Protein AF-A0A7R9WB63-F1 (afdb_monomer)

Secondary structure (DSSP, 8-state):
-GGGGTBSS-SEEEEEEEEE----TTSPPS-EEEEEEEE--TTS-HHHHHHHHHHHHHHHHHTGGGS----TT------STT------------SS-HHHHHHT------TT-HHHHHHHHHHHHHHS-----B-----HHHHHHHH-

Structure (mmCIF, N/CA/C/O backbone):
data_AF-A0A7R9WB63-F1
#
_entry.id   AF-A0A7R9WB63-F1
#
loop_
_atom_site.group_PDB
_atom_site.id
_atom_site.type_symbol
_atom_site.label_atom_id
_atom_site.label_alt_id
_atom_site.label_comp_id
_atom_site.label_asym_id
_atom_site.label_entity_id
_atom_site.label_seq_id
_atom_site.pdbx_PDB_ins_code
_atom_site.Cartn_x
_atom_site.Cartn_y
_atom_site.Cartn_z
_atom_site.occupancy
_atom_site.B_iso_or_equiv
_atom_site.auth_seq_id
_atom_site.auth_comp_id
_atom_site.auth_asym_id
_atom_site.auth_atom_id
_atom_site.pdbx_PDB_model_num
ATOM 1 N N . MET A 1 1 ? -16.643 -5.902 2.574 1.00 84.62 1 MET A N 1
ATOM 2 C CA . MET A 1 1 ? -16.295 -6.048 4.008 1.00 84.62 1 MET A CA 1
ATOM 3 C C . MET A 1 1 ? -15.968 -4.701 4.649 1.00 84.62 1 MET A C 1
ATOM 5 O O . MET A 1 1 ? -16.548 -4.389 5.678 1.00 84.62 1 MET A O 1
ATOM 9 N N . GLU A 1 2 ? -15.167 -3.852 4.002 1.00 90.56 2 GLU A N 1
ATOM 10 C CA . GLU A 1 2 ? -14.795 -2.496 4.462 1.00 90.56 2 GLU A CA 1
ATOM 11 C C . GLU A 1 2 ? -15.983 -1.597 4.864 1.00 90.56 2 GLU A C 1
ATOM 13 O O . GLU A 1 2 ? -15.956 -0.977 5.926 1.00 90.56 2 GLU A O 1
ATOM 18 N N . LYS A 1 3 ? -17.084 -1.605 4.096 1.00 91.25 3 LYS A N 1
ATOM 19 C CA . LYS A 1 3 ? -18.310 -0.844 4.417 1.00 91.25 3 LYS A CA 1
ATOM 20 C C . LYS A 1 3 ? -18.890 -1.170 5.803 1.00 91.25 3 LYS A C 1
ATOM 22 O O . LYS A 1 3 ? -19.388 -0.270 6.469 1.00 91.25 3 LYS A O 1
ATOM 27 N N . LYS A 1 4 ? -18.806 -2.431 6.256 1.00 92.50 4 LYS A N 1
ATOM 28 C CA . LYS A 1 4 ? -19.296 -2.863 7.584 1.00 92.50 4 LYS A CA 1
ATOM 29 C C . LYS A 1 4 ? -18.532 -2.177 8.720 1.00 92.50 4 LYS A C 1
ATOM 31 O O . LYS A 1 4 ? -19.112 -1.904 9.760 1.00 92.50 4 LYS A O 1
ATOM 36 N N . TYR A 1 5 ? -17.248 -1.904 8.506 1.00 93.12 5 TYR A N 1
ATOM 37 C CA . TYR A 1 5 ? -16.350 -1.292 9.486 1.00 93.12 5 TYR A CA 1
ATOM 38 C C . TYR A 1 5 ? -16.271 0.234 9.349 1.00 93.12 5 TYR A C 1
ATOM 40 O O . TYR A 1 5 ? -15.504 0.870 10.064 1.00 93.12 5 TYR A O 1
ATOM 48 N N . GLY A 1 6 ? -17.044 0.831 8.434 1.00 93.06 6 GLY A N 1
ATOM 49 C CA . GLY A 1 6 ? -17.041 2.277 8.224 1.00 93.06 6 GLY A CA 1
ATOM 50 C C . GLY A 1 6 ? -15.688 2.811 7.751 1.00 93.06 6 GLY A C 1
ATOM 51 O O . GLY A 1 6 ? -15.283 3.884 8.192 1.00 93.06 6 GLY A O 1
ATOM 52 N N . PHE A 1 7 ? -14.969 2.064 6.903 1.00 94.19 7 PHE A N 1
ATOM 53 C CA . PHE A 1 7 ? -13.724 2.559 6.308 1.00 94.19 7 PHE A CA 1
ATOM 54 C C . PHE A 1 7 ? -13.990 3.822 5.483 1.00 94.19 7 PHE A C 1
ATOM 56 O O . PHE A 1 7 ? -14.809 3.797 4.564 1.00 94.19 7 PHE A O 1
ATOM 63 N N . ALA A 1 8 ? -13.294 4.913 5.807 1.00 91.12 8 ALA A N 1
ATOM 64 C CA . ALA A 1 8 ? -13.400 6.172 5.068 1.00 91.12 8 ALA A CA 1
ATOM 65 C C . ALA A 1 8 ? -12.719 6.093 3.691 1.00 91.12 8 ALA A C 1
ATOM 67 O O . ALA A 1 8 ? -13.139 6.763 2.750 1.00 91.12 8 ALA A O 1
ATOM 68 N N . THR A 1 9 ? -11.689 5.253 3.574 1.00 89.00 9 THR A N 1
ATOM 69 C CA . THR A 1 9 ? -10.945 4.993 2.339 1.00 89.00 9 THR A CA 1
ATOM 70 C C . THR A 1 9 ? -10.642 3.498 2.220 1.00 89.00 9 THR A C 1
ATOM 72 O O . THR A 1 9 ? -10.370 2.861 3.244 1.00 89.00 9 THR A O 1
ATOM 75 N N . PRO A 1 10 ? -10.685 2.924 1.003 1.00 91.06 10 PRO A N 1
ATOM 76 C CA . PRO A 1 10 ? -10.288 1.537 0.774 1.00 91.06 10 PRO A CA 1
ATOM 77 C C . PRO A 1 10 ? -8.763 1.377 0.886 1.00 91.06 10 PRO A C 1
ATOM 79 O O . PRO A 1 10 ? -8.041 2.326 1.201 1.00 91.06 10 PRO A O 1
ATOM 82 N N . SER A 1 11 ? -8.270 0.171 0.601 1.00 94.25 11 SER A N 1
ATOM 83 C CA . SER A 1 11 ? -6.834 -0.057 0.397 1.00 94.25 11 SER A CA 1
ATOM 84 C C . SER A 1 11 ? -6.278 0.846 -0.713 1.00 94.25 11 SER A C 1
ATOM 86 O 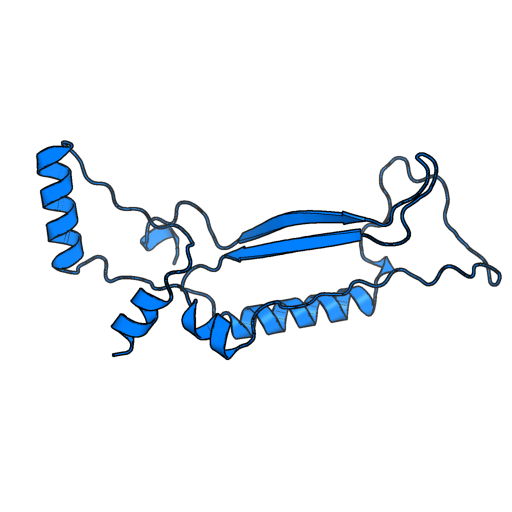O . SER A 1 11 ? -6.938 1.058 -1.730 1.00 94.25 11 SER A O 1
ATOM 88 N N . THR A 1 12 ? -5.075 1.393 -0.530 1.00 93.62 12 THR A N 1
ATOM 89 C CA . THR A 1 12 ? -4.464 2.362 -1.455 1.00 93.62 12 THR A CA 1
ATOM 90 C C . THR A 1 12 ? -2.969 2.122 -1.629 1.00 93.62 12 THR A C 1
ATOM 92 O O . THR A 1 12 ? -2.298 1.636 -0.724 1.00 93.62 12 THR A O 1
ATOM 95 N N . MET A 1 13 ? -2.437 2.504 -2.789 1.00 93.44 13 MET A N 1
ATOM 96 C CA . MET A 1 13 ? -1.004 2.695 -3.014 1.00 93.44 13 MET A CA 1
ATOM 97 C C . MET A 1 13 ? -0.772 4.192 -3.183 1.00 93.44 13 MET A C 1
ATOM 99 O O . MET A 1 13 ? -1.382 4.823 -4.048 1.00 93.44 13 MET A O 1
ATOM 103 N N . LYS A 1 14 ? 0.055 4.776 -2.320 1.00 92.69 14 LYS A N 1
ATOM 104 C CA . LYS A 1 14 ? 0.232 6.224 -2.243 1.00 92.69 14 LYS A CA 1
ATOM 105 C C . LYS A 1 14 ? 1.687 6.582 -2.554 1.00 92.69 14 LYS A C 1
ATOM 107 O O . LYS A 1 14 ? 2.548 6.366 -1.696 1.00 92.69 14 LYS A O 1
ATOM 112 N N . PRO A 1 15 ? 1.976 7.161 -3.731 1.00 94.19 15 PRO A N 1
ATOM 113 C CA . PRO A 1 15 ? 3.289 7.724 -4.003 1.00 94.19 15 PRO A CA 1
ATOM 114 C C . PRO A 1 15 ? 3.496 8.956 -3.118 1.00 94.19 15 PRO A C 1
ATOM 116 O O . PRO A 1 15 ? 2.598 9.786 -2.965 1.00 94.19 15 PRO A O 1
ATOM 119 N N . THR A 1 16 ? 4.667 9.067 -2.502 1.00 95.19 16 THR A N 1
ATOM 120 C CA . THR A 1 16 ? 5.004 10.181 -1.597 1.00 95.19 16 THR A CA 1
ATOM 121 C C . THR A 1 16 ? 6.272 10.906 -2.005 1.00 95.19 16 THR A C 1
ATOM 123 O O . THR A 1 16 ? 6.419 12.085 -1.695 1.00 95.19 16 THR A O 1
ATOM 126 N N . GLN A 1 17 ? 7.172 10.222 -2.708 1.00 96.81 17 GLN A N 1
ATOM 127 C CA . GLN A 1 17 ? 8.439 10.776 -3.159 1.00 96.81 17 GLN A CA 1
ATOM 128 C C . GLN A 1 17 ? 8.654 10.394 -4.617 1.00 96.81 17 GLN A C 1
ATOM 130 O O . GLN A 1 17 ? 8.355 9.272 -5.025 1.00 96.81 17 GLN A O 1
ATOM 135 N N . VAL A 1 18 ? 9.157 11.343 -5.396 1.00 96.50 18 VAL A N 1
ATOM 136 C CA . VAL A 1 18 ? 9.519 11.137 -6.796 1.00 96.50 18 VAL A CA 1
ATOM 137 C C . VAL A 1 18 ? 10.901 11.732 -6.998 1.00 96.50 18 VAL A C 1
ATOM 139 O O . VAL A 1 18 ? 11.138 12.888 -6.650 1.00 96.50 18 VAL A O 1
ATOM 142 N N . GLU A 1 19 ? 11.802 10.941 -7.559 1.00 96.06 19 GLU A N 1
ATOM 143 C CA . GLU A 1 19 ? 13.154 11.347 -7.918 1.00 96.06 19 GLU A CA 1
ATOM 144 C C . GLU A 1 19 ? 13.419 10.978 -9.377 1.00 96.06 19 GLU A C 1
ATOM 146 O O . GLU A 1 19 ? 12.909 9.979 -9.873 1.00 96.06 19 GLU A O 1
ATOM 151 N N . CYS A 1 20 ? 14.219 11.770 -10.083 1.00 95.75 20 CYS A N 1
ATOM 152 C CA . CYS A 1 20 ? 14.672 11.432 -11.426 1.00 95.75 20 CYS A CA 1
ATOM 153 C C . CYS A 1 20 ? 16.128 11.844 -11.627 1.00 95.75 20 CYS A C 1
ATOM 155 O O . CYS A 1 20 ? 16.690 12.627 -10.854 1.00 95.75 20 CYS A O 1
ATOM 157 N N . ALA A 1 21 ? 16.732 11.316 -12.688 1.00 94.06 21 ALA A N 1
ATOM 158 C CA . ALA A 1 21 ? 18.081 11.675 -13.090 1.00 94.06 21 ALA A CA 1
ATOM 159 C C . ALA A 1 21 ? 18.247 13.197 -13.240 1.00 94.06 21 ALA A C 1
ATOM 161 O O . ALA A 1 21 ? 17.450 13.865 -13.902 1.00 94.06 21 ALA A O 1
ATOM 162 N N . ARG A 1 22 ? 19.327 13.748 -12.676 1.00 92.12 22 ARG A N 1
ATOM 163 C CA . ARG A 1 22 ? 19.677 15.160 -12.868 1.00 92.12 22 ARG A CA 1
ATOM 164 C C . ARG A 1 22 ? 20.243 15.365 -14.273 1.00 92.12 22 ARG A C 1
ATOM 166 O O . ARG A 1 22 ? 21.206 14.703 -14.649 1.00 92.12 22 ARG A O 1
ATOM 173 N N . GLY A 1 23 ? 19.674 16.309 -15.013 1.00 90.06 23 GLY A N 1
ATOM 174 C CA . GLY A 1 23 ? 20.106 16.681 -16.359 1.00 90.06 23 GLY A CA 1
ATOM 175 C C . GLY A 1 23 ? 19.825 18.151 -16.659 1.00 90.06 23 GLY A C 1
ATOM 176 O O . GLY A 1 23 ? 19.330 18.891 -15.805 1.00 90.06 23 GLY A O 1
ATOM 177 N N . ALA A 1 24 ? 20.155 18.585 -17.874 1.00 92.12 24 ALA A N 1
ATOM 178 C CA . ALA A 1 24 ? 19.758 19.903 -18.359 1.00 92.12 24 ALA A CA 1
ATOM 179 C C . ALA A 1 24 ? 18.239 19.960 -18.610 1.00 92.12 24 ALA A C 1
ATOM 181 O O . ALA A 1 24 ? 17.604 18.941 -18.873 1.00 92.12 24 ALA A O 1
ATOM 182 N N . LEU A 1 25 ? 17.656 21.165 -18.588 1.00 89.19 25 LEU A N 1
ATOM 183 C CA . LEU A 1 25 ? 16.207 21.387 -18.748 1.00 89.19 25 LEU A CA 1
ATOM 184 C C . LEU A 1 25 ? 15.621 20.780 -20.039 1.00 89.19 25 LEU A C 1
ATOM 186 O O . LEU A 1 25 ? 14.435 20.479 -20.106 1.00 89.19 25 LEU A O 1
ATOM 190 N N . ASN A 1 26 ? 16.446 20.619 -21.071 1.00 88.44 26 ASN A N 1
ATOM 191 C CA . ASN A 1 26 ? 16.072 20.099 -22.383 1.00 88.44 26 ASN A CA 1
ATOM 192 C C . ASN A 1 26 ? 16.407 18.609 -22.584 1.00 88.44 26 ASN A C 1
ATOM 194 O O . ASN A 1 26 ? 16.324 18.127 -23.712 1.00 88.44 26 ASN A O 1
ATOM 198 N N . GLN A 1 27 ? 16.812 17.890 -21.535 1.00 86.06 27 GLN A N 1
ATOM 199 C CA . GLN A 1 27 ? 17.118 16.461 -21.595 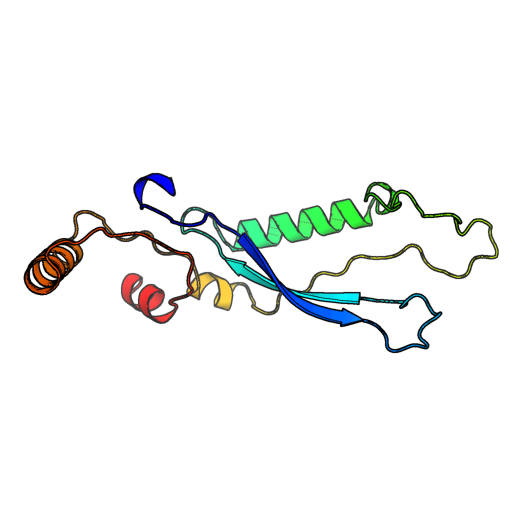1.00 86.06 27 GLN A CA 1
ATOM 200 C C . GLN A 1 27 ? 15.986 15.632 -20.987 1.00 86.06 27 GLN A C 1
ATOM 202 O O . GLN A 1 27 ? 15.407 15.996 -19.966 1.00 86.06 27 GLN A O 1
ATOM 207 N N . ILE A 1 28 ? 15.690 14.491 -21.609 1.00 83.69 28 ILE A N 1
ATOM 208 C CA . ILE A 1 28 ? 14.765 13.502 -21.051 1.00 83.69 28 ILE A CA 1
ATOM 209 C C . ILE A 1 28 ? 15.528 12.715 -19.976 1.00 83.69 28 ILE A C 1
ATOM 211 O O . ILE A 1 28 ? 16.616 12.212 -20.272 1.00 83.69 28 ILE A O 1
ATOM 215 N N . PRO A 1 29 ? 15.010 12.607 -18.739 1.00 88.50 29 PRO A N 1
ATOM 216 C CA . PRO A 1 29 ? 15.700 11.877 -17.687 1.00 88.50 29 PRO A CA 1
ATOM 217 C C . PRO A 1 29 ? 15.760 10.379 -18.036 1.00 88.50 29 PRO A C 1
ATOM 219 O O . PRO A 1 29 ? 14.718 9.789 -18.326 1.00 88.50 29 PRO A O 1
ATOM 222 N N . PRO A 1 30 ? 16.941 9.733 -17.986 1.00 86.88 30 PRO A N 1
ATOM 223 C CA . PRO A 1 30 ? 17.072 8.305 -18.293 1.00 86.88 30 PRO A CA 1
ATOM 224 C C . PRO A 1 30 ? 16.399 7.372 -17.275 1.00 86.88 30 PRO A C 1
ATOM 226 O O . PRO A 1 30 ? 16.203 6.199 -17.574 1.00 86.88 30 PRO A O 1
ATOM 229 N N . TRP A 1 31 ? 16.065 7.857 -16.075 1.00 91.75 31 TRP A N 1
ATOM 230 C CA . TRP A 1 31 ? 15.356 7.086 -15.053 1.00 91.75 31 TRP A CA 1
ATOM 231 C C . TRP A 1 31 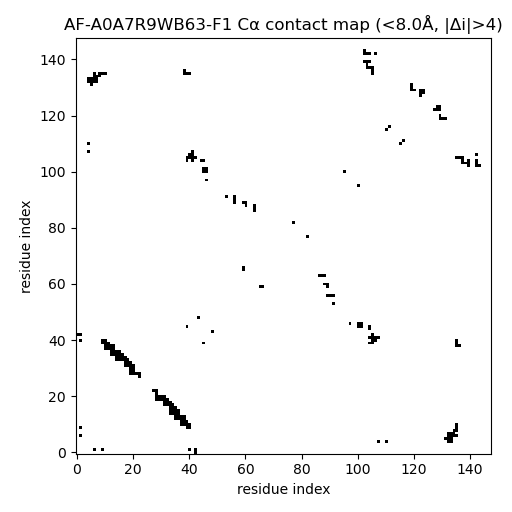? 14.515 7.988 -14.148 1.00 91.75 31 TRP A C 1
ATOM 233 O O . TRP A 1 31 ? 14.765 9.191 -14.015 1.00 91.75 31 TRP A O 1
ATOM 243 N N . THR A 1 32 ? 13.508 7.392 -13.517 1.00 94.31 32 THR A N 1
ATOM 244 C CA . THR A 1 32 ? 12.673 8.003 -12.478 1.00 94.31 32 THR A CA 1
ATOM 245 C C . THR A 1 32 ? 12.308 6.932 -11.459 1.00 94.31 32 THR A C 1
ATOM 247 O O . THR A 1 32 ? 11.968 5.815 -11.836 1.00 94.31 32 THR A O 1
ATOM 250 N N . THR A 1 33 ? 12.361 7.289 -10.182 1.00 96.06 33 THR A N 1
ATOM 251 C CA . THR A 1 33 ? 11.981 6.443 -9.055 1.00 96.06 33 THR A CA 1
ATOM 252 C C . THR A 1 33 ? 10.791 7.073 -8.350 1.00 96.06 33 THR A C 1
ATOM 254 O O . THR A 1 33 ? 10.809 8.260 -8.020 1.00 96.06 33 THR A O 1
ATOM 257 N N . ILE A 1 34 ? 9.753 6.275 -8.114 1.00 95.88 34 ILE A N 1
ATOM 258 C CA . ILE A 1 34 ? 8.586 6.662 -7.323 1.00 95.88 34 ILE A CA 1
ATOM 259 C C . ILE A 1 34 ? 8.579 5.790 -6.073 1.00 95.88 34 ILE A C 1
ATOM 261 O O . ILE A 1 34 ? 8.540 4.567 -6.172 1.00 95.88 34 ILE A O 1
ATOM 265 N N . SER A 1 35 ? 8.579 6.426 -4.906 1.00 96.44 35 SER A N 1
ATOM 266 C CA . SER A 1 35 ? 8.557 5.750 -3.609 1.00 96.44 35 SER A CA 1
ATOM 267 C C . S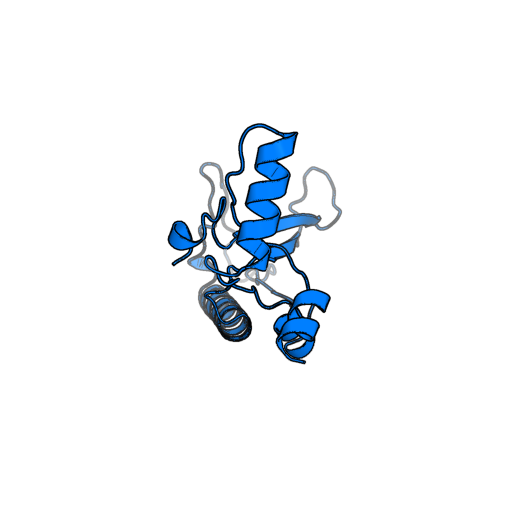ER A 1 35 ? 7.294 6.122 -2.846 1.00 96.44 35 SER A C 1
ATOM 269 O O . SER A 1 35 ? 6.779 7.243 -2.937 1.00 96.44 35 SER A O 1
ATOM 271 N N . GLY A 1 36 ? 6.769 5.181 -2.072 1.00 95.12 36 GLY A N 1
ATOM 272 C CA . GLY A 1 36 ? 5.473 5.334 -1.434 1.00 95.12 36 GLY A CA 1
ATOM 273 C C . GLY A 1 36 ? 5.152 4.210 -0.471 1.00 95.12 36 GLY A C 1
ATOM 274 O O . GLY A 1 36 ? 5.968 3.325 -0.235 1.00 95.12 36 GLY A O 1
ATOM 275 N N . ASP A 1 37 ? 3.942 4.264 0.071 1.00 93.25 37 ASP A N 1
ATOM 276 C CA . ASP A 1 37 ? 3.419 3.240 0.965 1.00 93.25 37 ASP A CA 1
ATOM 277 C C . ASP A 1 37 ? 2.158 2.591 0.389 1.00 93.25 37 ASP A C 1
ATOM 279 O O . ASP A 1 37 ? 1.319 3.251 -0.232 1.00 93.25 37 ASP A O 1
ATOM 283 N N . VAL A 1 38 ? 2.030 1.282 0.611 1.00 93.00 38 VAL A N 1
ATOM 284 C CA . VAL A 1 38 ? 0.802 0.529 0.352 1.00 93.00 38 VAL A CA 1
ATOM 285 C C . VAL A 1 38 ? 0.057 0.383 1.671 1.00 93.00 38 VAL A C 1
ATOM 287 O O . VAL A 1 38 ? 0.579 -0.131 2.659 1.00 93.00 38 VAL A O 1
ATOM 290 N N . ARG A 1 39 ? -1.185 0.850 1.695 1.00 94.06 39 ARG A N 1
ATOM 291 C CA . ARG A 1 39 ? -2.080 0.780 2.844 1.00 94.06 39 ARG A CA 1
ATOM 292 C C . ARG A 1 39 ? -3.163 -0.233 2.554 1.00 94.06 39 ARG A C 1
ATOM 294 O O . ARG A 1 39 ? -4.002 -0.004 1.690 1.00 94.06 39 ARG A O 1
ATOM 301 N N . LEU A 1 40 ? -3.151 -1.334 3.293 1.00 94.31 40 LEU A N 1
ATOM 302 C CA . LEU A 1 40 ? -4.126 -2.403 3.134 1.00 94.31 40 LEU A CA 1
ATOM 303 C C . LEU A 1 40 ? -5.162 -2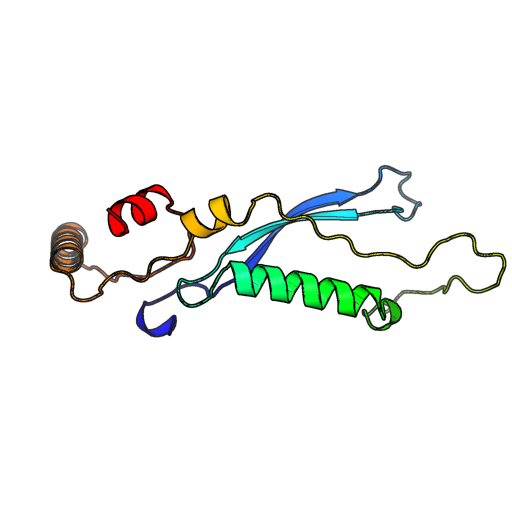.359 4.250 1.00 94.31 40 LEU A C 1
ATOM 305 O O . LEU A 1 40 ? -4.852 -2.114 5.418 1.00 94.31 40 LEU A O 1
ATOM 309 N N . SER A 1 41 ? -6.413 -2.605 3.881 1.00 94.38 41 SER A N 1
ATOM 310 C CA . SER A 1 41 ? -7.448 -2.929 4.848 1.00 94.38 41 SER A CA 1
ATOM 311 C C . SER A 1 41 ? -7.244 -4.360 5.376 1.00 94.38 41 SER A C 1
ATOM 313 O O . SER A 1 41 ? -6.585 -5.174 4.728 1.00 94.38 41 SER A O 1
ATOM 315 N N . PRO A 1 42 ? -7.821 -4.712 6.540 1.00 93.56 42 PRO A N 1
ATOM 316 C CA . PRO A 1 42 ? -7.598 -6.004 7.208 1.00 93.56 42 PRO A CA 1
ATOM 317 C C . PRO A 1 42 ? -8.056 -7.253 6.438 1.00 93.56 42 PRO A C 1
ATOM 319 O O . PRO A 1 42 ? -7.960 -8.358 6.959 1.00 93.56 42 PRO A O 1
ATOM 322 N N . PHE A 1 43 ? -8.654 -7.085 5.259 1.00 93.69 43 PHE A N 1
ATOM 323 C CA . PHE A 1 43 ? -9.302 -8.161 4.504 1.00 93.69 43 PHE A CA 1
ATOM 324 C C . PHE A 1 43 ? -8.413 -8.738 3.400 1.00 93.69 43 PHE A C 1
ATOM 326 O O . PHE A 1 43 ? -8.863 -9.612 2.663 1.00 93.69 43 PHE A O 1
ATOM 333 N N . TYR A 1 44 ? -7.179 -8.249 3.287 1.00 93.38 44 TYR A N 1
ATOM 334 C CA . TYR A 1 44 ? -6.180 -8.723 2.341 1.00 93.38 44 TYR A CA 1
ATOM 335 C C . TYR A 1 44 ? -4.999 -9.327 3.098 1.00 93.38 44 TYR A C 1
ATOM 337 O O . TYR A 1 44 ? -4.535 -8.751 4.082 1.00 93.38 44 TYR A O 1
ATOM 345 N N . ASP A 1 45 ? -4.499 -10.467 2.618 1.00 93.69 45 ASP A N 1
ATOM 346 C CA . ASP A 1 45 ? -3.210 -10.995 3.059 1.00 93.69 45 ASP A CA 1
ATOM 347 C C . ASP A 1 45 ? -2.102 -10.156 2.396 1.00 93.69 45 ASP A C 1
ATOM 349 O O . ASP A 1 45 ? -2.012 -10.138 1.164 1.00 93.69 45 ASP A O 1
ATOM 353 N N . PRO A 1 46 ? -1.255 -9.452 3.167 1.00 93.50 46 PRO A N 1
ATOM 354 C CA . PRO A 1 46 ? -0.255 -8.571 2.584 1.00 93.50 46 PRO A CA 1
ATOM 355 C C . PRO A 1 46 ? 0.834 -9.311 1.795 1.00 93.50 46 PRO A C 1
ATOM 357 O O . PRO A 1 46 ? 1.365 -8.746 0.845 1.00 93.50 46 PRO A O 1
ATOM 360 N N . VAL A 1 47 ? 1.145 -10.569 2.118 1.00 94.94 47 VAL A N 1
ATOM 361 C CA . VAL A 1 47 ? 2.122 -11.369 1.361 1.00 94.94 47 VAL A CA 1
ATOM 362 C C . VAL A 1 47 ? 1.544 -11.804 0.022 1.00 94.94 47 VAL A C 1
ATOM 364 O O . VAL A 1 47 ? 2.256 -11.795 -0.978 1.00 94.94 47 VAL A O 1
ATOM 367 N N . GLU A 1 48 ? 0.256 -12.138 -0.031 1.00 96.50 48 GLU A N 1
ATOM 368 C CA . GLU A 1 48 ? -0.407 -12.416 -1.311 1.00 96.50 48 GLU A CA 1
ATOM 369 C C . GLU A 1 48 ? -0.500 -11.153 -2.176 1.00 96.50 48 GLU A C 1
ATOM 371 O O . GLU A 1 48 ? -0.312 -11.225 -3.388 1.00 96.50 48 GLU A O 1
ATOM 376 N N . VAL A 1 49 ? -0.696 -9.978 -1.565 1.00 95.25 49 VAL A N 1
ATOM 377 C CA . VAL A 1 49 ? -0.623 -8.696 -2.285 1.00 95.25 49 VAL A CA 1
ATOM 378 C C . VAL A 1 49 ? 0.783 -8.439 -2.832 1.00 95.25 49 VAL A C 1
ATOM 380 O O . VAL A 1 49 ? 0.900 -8.061 -3.996 1.00 95.25 49 VAL A O 1
ATOM 383 N N . MET A 1 50 ? 1.840 -8.669 -2.043 1.00 95.00 50 MET A N 1
ATOM 384 C CA . MET A 1 50 ? 3.224 -8.527 -2.519 1.00 95.00 50 MET A CA 1
ATOM 385 C C . MET A 1 50 ? 3.487 -9.430 -3.730 1.00 95.00 50 MET A C 1
ATOM 387 O O . MET A 1 50 ? 3.926 -8.944 -4.768 1.00 95.00 50 MET A O 1
ATOM 391 N N . LYS A 1 51 ? 3.108 -10.713 -3.642 1.00 96.62 51 LYS A N 1
ATOM 392 C CA . LYS A 1 51 ? 3.225 -11.665 -4.759 1.00 96.62 51 LYS A CA 1
ATOM 393 C C . LYS A 1 51 ? 2.452 -11.218 -5.998 1.00 96.62 51 LYS A C 1
ATOM 395 O O . LYS A 1 51 ? 2.951 -11.366 -7.108 1.00 96.62 51 LYS A O 1
ATOM 400 N N . ALA A 1 52 ? 1.238 -10.694 -5.824 1.00 96.94 52 ALA A N 1
ATOM 401 C CA . ALA A 1 52 ? 0.433 -10.208 -6.940 1.00 96.94 52 ALA A CA 1
ATOM 402 C C . ALA A 1 52 ? 1.106 -9.016 -7.638 1.00 96.94 52 ALA A C 1
ATOM 404 O O . ALA A 1 52 ? 1.176 -8.987 -8.862 1.00 96.94 52 ALA A O 1
ATOM 405 N N . VAL A 1 53 ? 1.648 -8.066 -6.870 1.00 95.56 53 VAL A N 1
ATOM 406 C CA . VAL A 1 53 ? 2.397 -6.918 -7.407 1.00 95.56 53 VAL A CA 1
ATOM 407 C C . VAL A 1 53 ? 3.659 -7.369 -8.145 1.00 95.56 53 VAL A C 1
ATOM 409 O O . VAL A 1 53 ? 3.900 -6.897 -9.255 1.00 95.56 53 VAL A O 1
ATOM 412 N N . ASP A 1 54 ? 4.416 -8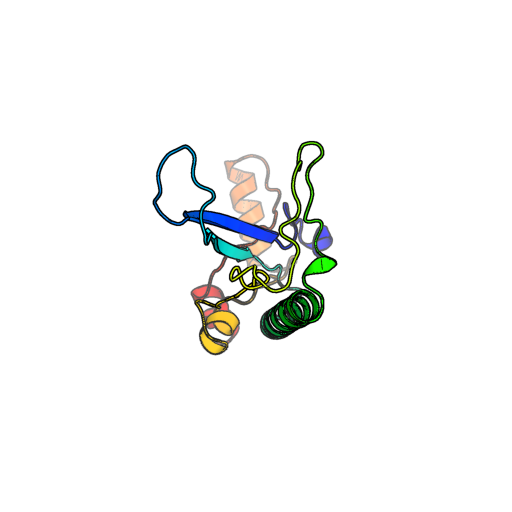.318 -7.591 1.00 96.00 54 ASP A N 1
ATOM 413 C CA . ASP A 1 54 ? 5.583 -8.897 -8.266 1.00 96.00 54 ASP A CA 1
ATOM 414 C C . ASP A 1 54 ? 5.183 -9.597 -9.583 1.00 96.00 54 ASP A C 1
ATOM 416 O O . ASP A 1 54 ? 5.884 -9.492 -10.592 1.00 96.00 54 ASP A O 1
ATOM 420 N N . GLY A 1 55 ? 4.024 -10.264 -9.601 1.00 97.25 55 GLY A N 1
ATOM 421 C CA . GLY A 1 55 ? 3.430 -10.858 -10.801 1.00 97.25 55 GLY A CA 1
ATOM 422 C C . GLY A 1 55 ? 3.104 -9.820 -11.876 1.00 97.25 55 GLY A C 1
ATOM 423 O O . GLY A 1 55 ? 3.556 -9.960 -13.011 1.00 97.25 55 GLY A O 1
ATOM 424 N N . TYR A 1 56 ? 2.409 -8.736 -11.514 1.00 95.12 56 TYR A N 1
ATOM 425 C CA . TYR A 1 56 ? 2.113 -7.642 -12.446 1.00 95.12 56 TYR A CA 1
ATOM 426 C C . TYR A 1 56 ? 3.384 -6.976 -12.979 1.00 95.12 56 TYR A C 1
ATOM 428 O O . TYR A 1 56 ? 3.450 -6.623 -14.152 1.00 95.12 56 TYR A O 1
ATOM 436 N N . LEU A 1 57 ? 4.425 -6.831 -12.152 1.00 94.56 57 LEU A N 1
ATOM 437 C CA . LEU A 1 57 ? 5.715 -6.307 -12.603 1.00 94.56 57 LEU A CA 1
ATOM 438 C C . LEU A 1 57 ? 6.365 -7.217 -13.650 1.00 94.56 57 LEU A C 1
ATOM 440 O O . LEU A 1 57 ? 6.975 -6.729 -14.606 1.00 94.56 57 LEU A O 1
ATOM 444 N N . LYS A 1 58 ? 6.252 -8.536 -13.469 1.00 95.25 58 LYS A N 1
ATOM 445 C CA . LYS A 1 58 ? 6.736 -9.502 -14.451 1.00 95.25 58 LYS A CA 1
ATOM 446 C C . LYS A 1 58 ? 5.961 -9.371 -15.762 1.00 95.25 58 LYS A C 1
ATOM 448 O O . LYS A 1 58 ? 6.594 -9.243 -16.801 1.00 95.25 58 LYS A O 1
ATOM 453 N N . GLU A 1 59 ? 4.631 -9.345 -15.706 1.00 94.81 59 GLU A N 1
ATOM 454 C CA . GLU A 1 59 ? 3.772 -9.176 -16.888 1.00 94.81 59 GLU A CA 1
ATOM 455 C C . GLU A 1 59 ? 4.097 -7.878 -17.645 1.00 94.81 59 GLU A C 1
ATOM 457 O O . GLU A 1 59 ? 4.272 -7.901 -18.861 1.00 94.81 59 GLU A O 1
ATOM 462 N N . ILE A 1 60 ? 4.278 -6.764 -16.924 1.00 92.44 60 ILE A N 1
ATOM 463 C CA . ILE A 1 60 ? 4.676 -5.474 -17.505 1.00 92.44 60 ILE A CA 1
ATOM 464 C C . ILE A 1 60 ? 6.038 -5.564 -18.195 1.00 92.44 60 ILE A C 1
ATOM 466 O O . ILE A 1 60 ? 6.219 -4.980 -19.253 1.00 92.44 60 ILE A O 1
ATOM 470 N N . ASN A 1 61 ? 7.022 -6.250 -17.613 1.00 91.31 61 ASN A N 1
ATOM 471 C CA . ASN A 1 61 ? 8.342 -6.356 -18.238 1.00 91.31 61 ASN A CA 1
ATOM 472 C C . ASN A 1 61 ? 8.387 -7.386 -19.380 1.00 91.31 61 ASN A C 1
ATOM 474 O O . ASN A 1 61 ? 9.212 -7.230 -20.280 1.00 91.31 61 ASN A O 1
ATOM 478 N N . ASP A 1 62 ? 7.529 -8.412 -19.363 1.00 93.19 62 ASP A N 1
ATOM 479 C CA . ASP A 1 62 ? 7.383 -9.369 -20.467 1.00 93.19 62 ASP A CA 1
ATOM 480 C C . ASP A 1 62 ? 6.805 -8.680 -21.724 1.00 93.19 62 ASP A C 1
ATOM 482 O O . ASP A 1 62 ? 7.184 -9.033 -22.841 1.00 93.19 62 ASP A O 1
ATOM 486 N N . ASP A 1 63 ? 5.934 -7.676 -21.546 1.00 89.81 63 ASP A N 1
ATOM 487 C CA . ASP A 1 63 ? 5.363 -6.855 -22.623 1.00 89.81 63 ASP A CA 1
ATOM 488 C C . ASP A 1 63 ? 5.291 -5.364 -22.239 1.00 89.81 63 ASP A C 1
ATOM 490 O O . ASP A 1 63 ? 4.224 -4.788 -22.009 1.00 89.81 63 ASP A O 1
ATOM 494 N N . ILE A 1 64 ? 6.455 -4.712 -22.177 1.00 85.75 64 ILE A N 1
ATOM 495 C CA . ILE A 1 64 ? 6.554 -3.297 -21.776 1.00 85.75 64 ILE A CA 1
ATOM 496 C C . ILE A 1 64 ? 5.888 -2.341 -22.773 1.00 85.75 64 ILE A C 1
ATOM 498 O O . ILE A 1 64 ? 5.508 -1.226 -22.413 1.00 85.75 64 ILE A O 1
ATOM 502 N N . GLU A 1 65 ? 5.723 -2.768 -24.025 1.00 80.62 65 GLU A N 1
ATOM 503 C CA . GLU A 1 65 ? 5.101 -1.969 -25.083 1.00 80.62 65 GLU A CA 1
ATOM 504 C C . GLU A 1 65 ? 3.574 -1.872 -24.910 1.00 80.62 65 GLU A C 1
ATOM 506 O O . GLU A 1 65 ? 2.966 -0.923 -25.411 1.00 80.62 65 GLU A O 1
ATOM 511 N N . SER A 1 66 ? 2.966 -2.784 -24.138 1.00 83.19 66 SER A N 1
ATOM 512 C CA . SER A 1 66 ? 1.549 -2.721 -23.750 1.00 83.19 66 SER A CA 1
ATOM 513 C C . SER A 1 66 ? 1.211 -1.544 -22.828 1.00 83.19 66 SER A C 1
ATOM 515 O O . SER A 1 66 ? 0.064 -1.084 -22.793 1.00 83.19 66 SER A O 1
ATOM 517 N N . VAL A 1 67 ? 2.197 -1.023 -22.088 1.00 81.31 67 VAL A N 1
ATOM 518 C CA . VAL A 1 67 ? 2.004 0.153 -21.239 1.00 81.31 67 VAL A CA 1
ATOM 519 C C . VAL A 1 67 ? 1.762 1.361 -22.148 1.00 81.31 67 VAL A C 1
ATOM 521 O O . VAL A 1 67 ? 2.540 1.581 -23.074 1.00 81.31 67 VAL A O 1
ATOM 524 N N . PRO A 1 68 ? 0.728 2.193 -21.918 1.00 71.50 68 PRO A N 1
ATOM 525 C CA . PRO A 1 68 ? 0.468 3.358 -22.758 1.00 71.50 68 PRO A CA 1
ATOM 526 C C . PRO A 1 68 ? 1.671 4.317 -22.780 1.00 71.50 68 PRO A C 1
ATOM 528 O O . PRO A 1 68 ? 1.873 5.116 -21.870 1.00 71.50 68 PRO A O 1
ATOM 531 N N . THR A 1 69 ? 2.484 4.247 -23.833 1.00 65.19 69 THR A N 1
ATOM 532 C CA . THR A 1 69 ? 3.753 4.989 -23.937 1.00 65.19 69 THR A CA 1
ATOM 533 C C . THR A 1 69 ? 3.595 6.382 -24.551 1.00 65.19 69 THR A C 1
ATOM 535 O O . THR A 1 69 ? 4.552 7.159 -24.589 1.00 65.19 69 THR A O 1
ATOM 538 N N . ARG A 1 70 ? 2.400 6.736 -25.052 1.00 67.44 70 ARG A N 1
ATOM 539 C CA . ARG A 1 70 ? 2.181 7.969 -25.822 1.00 67.44 70 ARG A CA 1
ATOM 540 C C . ARG A 1 70 ? 1.112 8.864 -25.216 1.00 67.44 70 ARG A C 1
ATOM 542 O O . ARG A 1 70 ? -0.067 8.527 -25.190 1.00 67.44 70 ARG A O 1
ATOM 549 N N . GLY A 1 71 ? 1.537 10.057 -24.811 1.00 68.62 71 GLY A N 1
ATOM 550 C CA . GLY A 1 71 ? 0.629 11.185 -24.653 1.00 68.62 71 GLY A CA 1
ATOM 551 C C . GLY A 1 71 ? 0.230 11.759 -26.022 1.00 68.62 71 GLY A C 1
ATOM 552 O O . GLY A 1 71 ? 0.893 11.483 -27.025 1.00 68.62 71 GLY A O 1
ATOM 553 N N . PRO A 1 72 ? -0.798 12.623 -26.086 1.00 74.19 72 PRO A N 1
ATOM 554 C CA . PRO A 1 72 ? -1.305 13.204 -27.339 1.00 74.19 72 PRO A CA 1
ATOM 555 C C . PRO A 1 72 ? -0.268 14.030 -28.127 1.00 74.19 72 PRO A C 1
ATOM 557 O O . PRO A 1 72 ? -0.497 14.362 -29.286 1.00 74.19 72 PRO A O 1
ATOM 560 N N . CYS A 1 73 ? 0.872 14.359 -27.513 1.00 76.62 73 CYS A N 1
ATOM 561 C CA . CYS A 1 73 ? 1.930 15.186 -28.088 1.00 76.62 73 CYS A CA 1
ATOM 562 C C . CYS A 1 73 ? 3.250 14.427 -28.336 1.00 76.62 73 CYS A C 1
ATOM 564 O O . CYS A 1 73 ? 4.255 15.071 -28.641 1.00 76.62 73 CYS A O 1
ATOM 566 N N . SER A 1 74 ? 3.292 13.096 -28.191 1.00 74.88 74 SER A N 1
ATOM 567 C CA . SER A 1 74 ? 4.500 12.298 -28.460 1.00 74.88 74 SER A CA 1
ATOM 568 C C . SER A 1 74 ? 4.792 12.250 -29.968 1.00 74.88 74 SER A C 1
ATOM 570 O O . SER A 1 74 ? 4.067 11.601 -30.718 1.00 74.88 74 SER A O 1
ATOM 572 N N . LYS A 1 75 ? 5.840 12.957 -30.420 1.00 69.69 75 LYS A N 1
ATOM 573 C CA . LYS A 1 75 ? 6.138 13.172 -31.855 1.00 69.69 75 LYS A CA 1
ATOM 574 C C . LYS A 1 75 ? 7.092 12.158 -32.491 1.00 69.69 75 LYS A C 1
ATOM 576 O O . LYS A 1 75 ? 7.089 12.040 -33.711 1.00 69.69 75 LYS A O 1
ATOM 581 N N . TYR A 1 76 ? 7.909 11.464 -31.700 1.00 70.12 76 TYR A N 1
ATOM 582 C CA . TYR A 1 76 ? 9.014 10.648 -32.210 1.00 70.12 76 TYR A CA 1
ATOM 583 C C . TYR A 1 76 ? 9.024 9.268 -31.547 1.00 70.12 76 TYR A C 1
ATOM 585 O O . TYR A 1 76 ? 8.891 9.174 -30.327 1.00 70.12 76 TYR A O 1
ATOM 593 N N . THR A 1 77 ? 9.189 8.217 -32.352 1.00 72.38 77 THR A N 1
ATOM 594 C CA . THR A 1 77 ? 9.622 6.890 -31.893 1.00 72.38 77 THR A CA 1
ATOM 595 C C . THR A 1 77 ? 11.126 6.790 -32.120 1.00 72.38 77 THR A C 1
ATOM 597 O O . THR A 1 77 ? 11.616 7.260 -33.145 1.00 72.38 77 THR A O 1
ATOM 600 N N . LEU A 1 78 ? 11.855 6.173 -31.196 1.00 71.94 78 LEU A N 1
ATOM 601 C CA . LEU A 1 78 ? 13.224 5.742 -31.468 1.00 71.94 78 LEU A CA 1
ATOM 602 C C . LEU A 1 78 ? 13.142 4.363 -32.141 1.00 71.94 78 LEU A C 1
ATOM 604 O O . LEU A 1 78 ? 12.643 3.425 -31.527 1.00 71.94 78 LEU A O 1
ATOM 608 N N . GLU A 1 79 ? 13.566 4.261 -33.400 1.00 69.44 79 GLU A N 1
ATOM 609 C CA . GLU A 1 79 ? 13.504 3.046 -34.231 1.00 69.44 79 GLU A CA 1
ATOM 610 C C . GLU A 1 79 ? 14.859 2.817 -34.922 1.00 69.44 79 GLU A C 1
ATOM 612 O O . GLU A 1 79 ? 15.575 3.782 -35.195 1.00 69.44 79 GLU A O 1
ATOM 617 N N . GLY A 1 80 ? 15.187 1.559 -35.237 1.00 66.38 80 GLY A N 1
ATOM 618 C CA . GLY A 1 80 ? 16.391 1.173 -35.984 1.00 66.38 80 GLY A CA 1
ATOM 619 C C . GLY A 1 80 ? 17.414 0.378 -35.167 1.00 66.38 80 GLY A C 1
ATOM 620 O O . GLY A 1 80 ? 17.470 0.484 -33.943 1.00 66.38 80 GLY A O 1
ATOM 621 N N . ASP A 1 81 ? 18.234 -0.408 -35.869 1.00 63.28 81 ASP A N 1
ATOM 622 C CA . ASP A 1 81 ? 19.240 -1.306 -35.275 1.00 63.28 81 ASP A CA 1
ATOM 623 C C . ASP A 1 81 ? 20.396 -0.550 -34.584 1.00 63.28 81 ASP A C 1
ATOM 625 O O . ASP A 1 81 ? 21.117 -1.123 -33.769 1.00 63.28 81 ASP A O 1
ATOM 629 N N . ASP A 1 82 ? 20.533 0.751 -34.866 1.00 65.19 82 ASP A N 1
ATOM 630 C CA . ASP A 1 82 ? 21.572 1.642 -34.331 1.00 65.19 82 ASP A CA 1
ATOM 631 C C . ASP A 1 82 ? 21.141 2.372 -33.037 1.00 65.19 82 ASP A C 1
ATOM 633 O O . ASP A 1 82 ? 21.889 3.189 -32.487 1.00 65.19 82 ASP A O 1
ATOM 637 N N . VAL A 1 83 ? 19.917 2.131 -32.547 1.00 65.00 83 VAL A N 1
ATOM 638 C CA . VAL A 1 83 ? 19.396 2.746 -31.318 1.00 65.00 83 VAL A CA 1
ATOM 639 C C . VAL A 1 83 ? 19.914 1.985 -30.095 1.00 65.00 83 VAL A C 1
ATOM 641 O O . VAL A 1 83 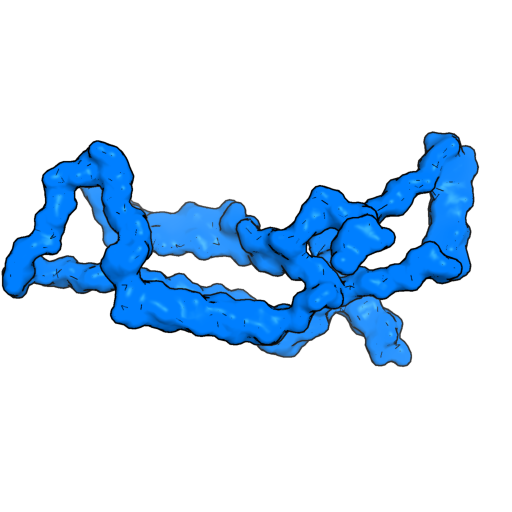? 19.387 0.948 -29.708 1.00 65.00 83 VAL A O 1
ATOM 644 N N . ASP A 1 84 ? 20.917 2.557 -29.430 1.00 59.50 84 ASP A N 1
ATOM 645 C CA . ASP A 1 84 ? 21.554 2.000 -28.220 1.00 59.50 84 ASP A CA 1
ATOM 646 C C . ASP A 1 84 ? 20.666 2.104 -26.950 1.00 59.50 84 ASP A C 1
ATOM 648 O O . ASP A 1 84 ? 20.986 1.589 -25.873 1.00 59.50 84 ASP A O 1
ATOM 652 N N . ILE A 1 85 ? 19.520 2.796 -27.045 1.00 62.38 85 ILE A N 1
ATOM 653 C CA . ILE A 1 85 ? 18.589 2.982 -25.925 1.00 62.38 85 ILE A CA 1
ATOM 654 C C . ILE A 1 85 ? 17.789 1.697 -25.731 1.00 62.38 85 ILE A C 1
ATOM 656 O O . ILE A 1 85 ? 16.819 1.413 -26.433 1.00 62.38 85 ILE A O 1
ATOM 660 N N . LYS A 1 86 ? 18.205 0.934 -24.719 1.00 61.34 86 LYS A N 1
ATOM 661 C CA . LYS A 1 86 ? 17.474 -0.214 -24.182 1.00 61.34 86 LYS A CA 1
ATOM 662 C C . LYS A 1 86 ? 16.008 0.167 -23.975 1.00 61.34 86 LYS A C 1
ATOM 664 O O . LYS A 1 86 ? 15.720 1.207 -23.378 1.00 61.34 86 LYS A O 1
ATOM 669 N N . ARG A 1 87 ? 15.090 -0.698 -24.424 1.00 74.50 87 ARG A N 1
ATOM 670 C CA . ARG A 1 87 ? 13.687 -0.665 -23.988 1.00 74.50 87 ARG A CA 1
ATOM 671 C C . ARG A 1 87 ? 13.663 -0.454 -22.471 1.00 74.50 87 ARG A C 1
ATOM 673 O O . ARG A 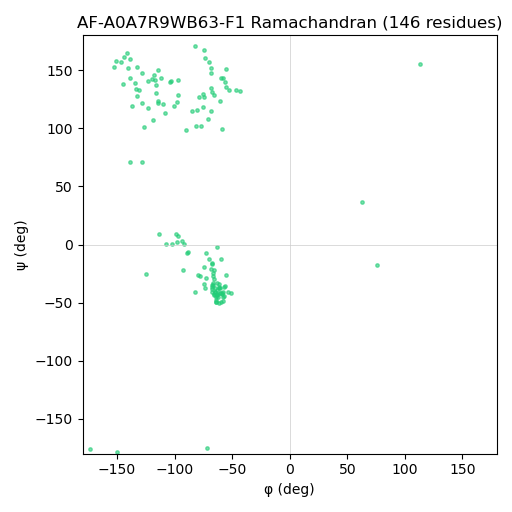1 87 ? 14.437 -1.092 -21.752 1.00 74.50 87 ARG A O 1
ATOM 680 N N . GLY A 1 88 ? 12.837 0.484 -22.010 1.00 79.62 88 GLY A N 1
ATOM 681 C CA . GLY A 1 88 ? 12.720 0.784 -20.586 1.00 79.62 88 GLY A CA 1
ATOM 682 C C . GLY A 1 88 ? 12.385 -0.478 -19.790 1.00 79.62 88 GLY A C 1
ATOM 683 O O . GLY A 1 88 ? 11.759 -1.398 -20.308 1.00 79.62 88 GLY A O 1
ATOM 684 N N . LYS A 1 89 ? 12.813 -0.520 -18.533 1.00 87.06 89 LYS A N 1
ATOM 685 C CA . LYS A 1 89 ? 12.495 -1.595 -17.594 1.00 87.06 89 LYS A CA 1
ATOM 686 C C . LYS A 1 89 ? 11.834 -0.976 -16.376 1.00 87.06 89 LYS A C 1
ATOM 688 O O . LYS A 1 89 ? 12.260 0.087 -15.927 1.00 87.06 89 LYS A O 1
ATOM 693 N N . VAL A 1 90 ? 10.825 -1.646 -15.833 1.00 92.00 90 VAL A N 1
ATOM 694 C CA . VAL A 1 90 ? 10.256 -1.280 -14.535 1.00 92.00 90 VAL A CA 1
ATOM 695 C C . VAL A 1 90 ? 10.888 -2.168 -13.472 1.00 92.00 90 VAL A C 1
ATOM 697 O O . VAL A 1 90 ? 10.916 -3.391 -13.605 1.00 92.00 90 VAL A O 1
ATOM 700 N N . GLU A 1 91 ? 11.398 -1.552 -12.414 1.00 93.44 91 GLU A N 1
ATOM 701 C CA . GLU A 1 91 ? 11.911 -2.245 -11.235 1.00 93.44 91 GLU A CA 1
ATOM 702 C C . GLU A 1 91 ? 11.068 -1.850 -10.022 1.00 93.44 91 GLU A C 1
ATOM 704 O O . GLU A 1 91 ? 10.648 -0.699 -9.898 1.00 93.44 91 GLU A O 1
ATOM 709 N N . PHE A 1 92 ? 10.802 -2.811 -9.139 1.00 94.88 92 PHE A N 1
ATOM 710 C CA . PHE A 1 92 ? 10.062 -2.597 -7.900 1.00 94.88 92 PHE A CA 1
ATOM 711 C C . PHE A 1 92 ? 10.843 -3.222 -6.750 1.00 94.88 92 PHE A C 1
ATOM 713 O O . PHE A 1 92 ? 11.284 -4.367 -6.849 1.00 94.88 92 PHE A O 1
ATOM 720 N N . THR A 1 93 ? 10.993 -2.475 -5.659 1.00 95.19 93 THR A N 1
ATOM 721 C CA . THR A 1 93 ? 11.740 -2.915 -4.480 1.00 95.19 93 THR A CA 1
ATOM 722 C C . THR A 1 93 ? 10.877 -2.731 -3.245 1.00 95.19 93 THR A C 1
ATOM 724 O O . THR A 1 93 ? 10.461 -1.616 -2.931 1.00 95.19 93 THR A O 1
ATOM 727 N N . TRP A 1 94 ? 10.641 -3.821 -2.520 1.00 94.56 94 TRP A N 1
ATOM 728 C CA . TRP A 1 94 ? 10.020 -3.776 -1.201 1.00 94.56 94 TRP A CA 1
ATOM 729 C C . TRP A 1 94 ? 11.032 -3.281 -0.165 1.00 94.56 94 TRP A C 1
ATOM 731 O O . TRP A 1 94 ? 12.149 -3.790 -0.091 1.00 94.56 94 TRP A O 1
ATOM 741 N N . THR A 1 95 ? 10.648 -2.285 0.634 1.00 91.94 95 THR A N 1
ATOM 742 C CA . THR A 1 95 ? 11.483 -1.766 1.731 1.00 91.94 95 THR A CA 1
ATOM 743 C C . THR A 1 95 ? 11.426 -2.638 2.978 1.00 91.94 95 THR A C 1
ATOM 745 O O . THR A 1 95 ? 12.368 -2.640 3.764 1.00 91.94 95 THR A O 1
ATOM 748 N N . ASP A 1 96 ? 10.327 -3.370 3.147 1.00 90.81 96 ASP A N 1
ATOM 749 C CA . ASP A 1 96 ? 10.065 -4.242 4.282 1.00 90.81 96 ASP A CA 1
ATOM 750 C C . ASP A 1 96 ? 10.063 -5.706 3.837 1.00 90.81 96 ASP A C 1
ATOM 752 O O . ASP A 1 96 ? 9.579 -6.049 2.755 1.00 90.81 96 ASP A O 1
ATOM 756 N N . ASP A 1 97 ? 10.579 -6.583 4.696 1.00 92.38 97 ASP A N 1
ATOM 757 C CA . ASP A 1 97 ? 10.486 -8.025 4.492 1.00 92.38 97 ASP A CA 1
ATOM 758 C C . ASP A 1 97 ? 9.135 -8.592 4.958 1.00 92.38 97 ASP A C 1
ATOM 760 O O . ASP A 1 97 ? 8.336 -7.939 5.636 1.00 92.38 97 ASP A O 1
ATOM 764 N N . VAL A 1 98 ? 8.894 -9.864 4.629 1.00 92.44 98 VAL A N 1
ATOM 765 C CA . VAL A 1 98 ? 7.666 -10.580 4.997 1.00 92.44 98 VAL A CA 1
ATOM 766 C C . VAL A 1 98 ? 7.390 -10.518 6.502 1.00 92.44 98 VAL A C 1
ATOM 768 O O . VAL A 1 98 ? 6.244 -10.327 6.898 1.00 92.44 98 VAL A O 1
ATOM 771 N N . SER A 1 99 ? 8.407 -10.660 7.355 1.00 90.38 99 SER A N 1
ATOM 772 C CA . SER A 1 99 ? 8.208 -10.665 8.810 1.00 90.38 99 SER A CA 1
ATOM 773 C C . SER A 1 99 ? 7.752 -9.297 9.325 1.00 90.38 99 SER A C 1
ATOM 775 O O . SER A 1 99 ? 6.817 -9.213 10.124 1.00 90.38 99 SER A O 1
ATOM 777 N N . SER A 1 100 ? 8.338 -8.226 8.790 1.00 90.38 100 SER A N 1
ATOM 778 C CA . SER A 1 100 ? 7.993 -6.842 9.112 1.00 90.38 100 SER A CA 1
ATOM 779 C C . SER A 1 100 ? 6.576 -6.505 8.648 1.00 90.38 100 SER A C 1
ATOM 781 O O . SER A 1 100 ? 5.783 -5.932 9.395 1.00 90.38 100 SER A O 1
ATOM 783 N N . VAL A 1 101 ? 6.207 -6.946 7.445 1.00 91.81 101 VAL A N 1
ATOM 784 C CA . VAL A 1 101 ? 4.870 -6.731 6.879 1.00 91.81 101 VAL A CA 1
ATOM 785 C C . VAL A 1 101 ? 3.783 -7.499 7.643 1.00 91.81 101 VAL A C 1
ATOM 787 O O . VAL A 1 101 ? 2.697 -6.958 7.861 1.00 91.81 101 VAL A O 1
ATOM 790 N N . ARG A 1 102 ? 4.064 -8.717 8.130 1.00 91.94 102 ARG A N 1
ATOM 791 C CA . ARG A 1 102 ? 3.127 -9.489 8.972 1.00 91.94 102 ARG A CA 1
ATOM 792 C C . ARG A 1 102 ? 2.782 -8.771 10.278 1.00 91.94 102 ARG A C 1
ATOM 794 O O . ARG A 1 102 ? 1.626 -8.785 10.696 1.00 91.94 102 ARG A O 1
ATOM 801 N N . LEU A 1 103 ? 3.750 -8.087 10.891 1.00 89.44 103 LEU A N 1
ATOM 802 C CA . LEU A 1 103 ? 3.509 -7.266 12.084 1.00 89.44 103 LEU A CA 1
ATOM 803 C C . LEU A 1 103 ? 2.649 -6.026 11.793 1.00 89.44 103 LEU A C 1
ATOM 805 O O . LEU A 1 103 ? 2.038 -5.476 12.706 1.00 89.44 103 LEU A O 1
ATOM 809 N N . MET A 1 104 ? 2.578 -5.591 10.534 1.00 91.19 104 MET A N 1
ATOM 810 C CA . MET A 1 104 ? 1.801 -4.430 10.094 1.00 91.19 104 MET A CA 1
ATOM 811 C C . MET A 1 104 ? 0.423 -4.789 9.519 1.00 91.19 104 MET A C 1
ATOM 813 O O . MET A 1 104 ? -0.274 -3.904 9.020 1.00 91.19 104 MET A O 1
ATOM 817 N N . GLU A 1 105 ? 0.005 -6.056 9.598 1.00 91.38 105 GLU A N 1
ATOM 818 C CA . GLU A 1 105 ? -1.304 -6.496 9.116 1.00 91.38 105 GLU A CA 1
ATOM 819 C C . GLU A 1 105 ? -2.457 -5.706 9.736 1.00 91.38 105 GLU A C 1
ATOM 821 O O . GLU A 1 105 ? -2.534 -5.506 10.953 1.00 91.38 105 GLU A O 1
ATOM 826 N N . GLY A 1 106 ? -3.409 -5.318 8.885 1.00 90.56 106 GLY A N 1
ATOM 827 C CA . GLY A 1 106 ? -4.615 -4.633 9.319 1.00 90.56 106 GLY A CA 1
ATOM 828 C C . GLY A 1 106 ? -5.405 -5.460 10.337 1.00 90.56 106 GLY A C 1
ATOM 829 O O . GLY A 1 106 ? -5.523 -6.680 10.232 1.00 90.56 106 GLY A O 1
ATOM 830 N N . ILE A 1 107 ? -6.000 -4.779 11.317 1.00 91.06 107 ILE A N 1
ATOM 831 C CA . ILE A 1 107 ? -6.804 -5.408 12.367 1.00 91.06 107 ILE A CA 1
ATOM 832 C C . ILE A 1 107 ? -8.253 -4.952 12.231 1.00 91.06 107 ILE A C 1
ATOM 834 O O . ILE A 1 107 ? -8.566 -3.766 12.309 1.00 91.06 107 ILE A O 1
ATOM 838 N N . ALA A 1 108 ? -9.153 -5.914 12.055 1.00 91.50 108 ALA A N 1
ATOM 839 C CA . ALA A 1 108 ? -10.588 -5.688 12.123 1.00 91.50 108 ALA A CA 1
ATOM 840 C C . ALA A 1 108 ? -11.074 -5.903 13.568 1.00 91.50 108 ALA A C 1
ATOM 842 O O . ALA A 1 108 ? -11.270 -7.040 13.994 1.00 91.50 108 ALA A O 1
ATOM 843 N N . CYS A 1 109 ? -11.243 -4.819 14.329 1.00 90.25 109 CYS A N 1
ATOM 844 C CA . CYS A 1 109 ? -11.684 -4.881 15.728 1.00 90.25 109 CYS A CA 1
ATOM 845 C C . CYS A 1 109 ? -13.143 -5.347 15.872 1.00 90.25 109 CYS A C 1
ATOM 847 O O . CYS A 1 109 ? -13.978 -5.091 15.005 1.00 90.25 109 CYS A O 1
ATOM 849 N N . ASP A 1 110 ? -13.481 -5.980 16.997 1.00 92.06 110 ASP A N 1
ATOM 850 C CA . ASP A 1 110 ? -14.869 -6.343 17.289 1.00 92.06 110 ASP A CA 1
ATOM 851 C C . ASP A 1 110 ? -15.730 -5.094 17.551 1.00 92.06 110 ASP A C 1
ATOM 853 O O . ASP A 1 110 ? -15.561 -4.378 18.545 1.00 92.06 110 ASP A O 1
ATOM 857 N N . LEU A 1 111 ? -16.694 -4.868 16.654 1.00 93.31 111 LEU A N 1
ATOM 858 C CA . LEU A 1 111 ? -17.637 -3.750 16.700 1.00 93.31 111 LEU A CA 1
ATOM 859 C C . LEU A 1 111 ? -18.657 -3.865 17.847 1.00 93.31 111 LEU A C 1
ATOM 861 O O . LEU A 1 111 ? -19.349 -2.895 18.142 1.00 93.31 111 LEU A O 1
ATOM 865 N N . ASN A 1 112 ? -18.759 -5.027 18.499 1.00 94.44 112 ASN A N 1
ATOM 866 C CA . ASN A 1 112 ? -19.643 -5.244 19.646 1.00 94.44 112 ASN A CA 1
ATOM 867 C C . ASN A 1 112 ? -18.911 -5.230 20.994 1.00 94.44 112 ASN A C 1
ATOM 869 O O . ASN A 1 112 ? -19.567 -5.397 22.033 1.00 94.44 112 ASN A O 1
ATOM 873 N N . SER A 1 113 ? -17.591 -5.019 20.980 1.00 95.38 113 SER A N 1
ATOM 874 C CA . SER A 1 113 ? -16.750 -5.123 22.168 1.00 95.38 113 SER A CA 1
ATOM 875 C C . SER A 1 113 ? -17.181 -4.145 23.274 1.00 95.38 113 SER A C 1
ATOM 877 O O . SER A 1 113 ? -17.566 -3.003 22.987 1.00 95.38 113 SER A O 1
ATOM 879 N N . PRO A 1 114 ? -17.090 -4.548 24.557 1.00 97.00 114 PRO A N 1
ATOM 880 C CA . PRO A 1 114 ? -17.364 -3.650 25.679 1.00 97.00 114 PRO A CA 1
ATOM 881 C C . PRO A 1 114 ? -16.479 -2.398 25.660 1.00 97.00 114 PRO A C 1
ATOM 883 O O . PRO A 1 114 ? -16.956 -1.309 25.963 1.00 97.00 114 PRO A O 1
ATOM 886 N N . GLY A 1 115 ? -15.217 -2.541 25.238 1.00 95.25 115 GLY A N 1
ATOM 887 C CA . GLY A 1 115 ? -14.275 -1.427 25.123 1.00 95.25 115 GLY A CA 1
ATOM 888 C C . GLY A 1 115 ? -14.720 -0.370 24.111 1.00 95.25 115 GLY A C 1
ATOM 889 O O . GLY A 1 115 ? -14.715 0.816 24.431 1.00 95.25 115 GLY A O 1
ATOM 890 N N . LEU A 1 116 ? -15.177 -0.780 22.920 1.00 95.25 116 LEU A N 1
ATOM 891 C CA . LEU A 1 116 ? -15.691 0.168 21.928 1.00 95.25 116 LEU A CA 1
ATOM 892 C C . LEU A 1 116 ? -16.945 0.890 22.437 1.00 95.25 116 LEU A C 1
ATOM 894 O O . LEU A 1 116 ? -17.047 2.105 22.278 1.00 95.25 116 LEU A O 1
ATOM 898 N N . LYS A 1 117 ? -17.871 0.165 23.080 1.00 96.62 117 LYS A N 1
ATOM 899 C CA . LYS A 1 117 ? -19.086 0.755 23.667 1.00 96.62 117 LYS A CA 1
ATOM 900 C C . LYS A 1 117 ? -18.743 1.803 24.726 1.00 96.62 117 LYS A C 1
ATOM 902 O O . LYS A 1 117 ? -19.202 2.934 24.614 1.00 96.62 117 LYS A O 1
ATOM 907 N N . ALA A 1 118 ? -17.856 1.472 25.666 1.00 97.88 118 ALA A N 1
ATOM 908 C CA . ALA A 1 118 ? -17.410 2.403 26.702 1.00 97.88 118 ALA A CA 1
ATOM 909 C C . ALA A 1 118 ? -16.757 3.669 26.115 1.00 97.88 118 ALA A C 1
ATOM 911 O O . ALA A 1 118 ? -17.052 4.780 26.555 1.00 97.88 118 ALA A O 1
ATOM 912 N N . LEU A 1 119 ? -15.916 3.524 25.082 1.00 97.12 119 LEU A N 1
ATOM 913 C CA . LEU A 1 119 ? -15.304 4.665 24.389 1.00 97.12 119 LEU A CA 1
ATOM 914 C C . LEU A 1 119 ? -16.341 5.540 23.675 1.00 97.12 119 LEU A C 1
ATOM 916 O O . LEU A 1 119 ? -16.237 6.769 23.700 1.00 97.12 119 LEU A O 1
ATOM 920 N N . MET A 1 120 ? -17.339 4.927 23.034 1.00 97.31 120 MET A N 1
ATOM 921 C CA . MET A 1 120 ? -18.422 5.651 22.368 1.00 97.31 120 MET A CA 1
ATOM 922 C C . MET A 1 120 ? -19.296 6.413 23.365 1.00 97.31 120 MET A C 1
ATOM 924 O O . MET A 1 120 ? -19.607 7.576 23.111 1.00 97.31 120 MET A O 1
ATOM 928 N N . ASP A 1 121 ? -19.649 5.792 24.491 1.00 97.88 121 ASP A N 1
ATOM 929 C CA . ASP A 1 121 ? -20.468 6.411 25.536 1.00 97.88 121 ASP A CA 1
ATOM 930 C C . ASP A 1 121 ? -19.745 7.612 26.157 1.00 97.88 121 ASP A C 1
ATOM 932 O O . ASP A 1 121 ? -20.292 8.716 26.159 1.00 97.88 121 ASP A O 1
ATOM 936 N N . ALA A 1 122 ? -18.476 7.448 26.550 1.00 98.06 122 ALA A N 1
ATOM 937 C CA . ALA A 1 122 ? -17.657 8.537 27.086 1.00 98.06 122 ALA A CA 1
ATOM 938 C C . ALA A 1 122 ? -17.467 9.683 26.072 1.00 98.06 122 ALA A C 1
ATOM 940 O O . ALA A 1 122 ? -17.571 10.863 26.408 1.00 98.06 122 ALA A O 1
ATOM 941 N N . THR A 1 123 ? -17.238 9.357 24.793 1.00 98.00 123 THR A N 1
ATOM 942 C CA . THR A 1 123 ? -17.120 10.377 23.736 1.00 98.00 123 THR A CA 1
ATOM 943 C C . THR A 1 123 ? -18.434 11.132 23.542 1.00 98.00 123 THR A C 1
ATOM 945 O O . THR A 1 123 ? -18.424 12.350 23.353 1.00 98.00 123 THR A O 1
ATOM 948 N N . LYS A 1 124 ? -19.572 10.429 23.587 1.00 98.12 124 LYS A N 1
ATOM 949 C CA . LYS A 1 124 ? -20.903 11.023 23.445 1.00 98.12 124 LYS A CA 1
ATOM 950 C C . LYS A 1 124 ? -21.251 11.923 24.627 1.00 98.12 124 LYS A C 1
ATOM 952 O O . LYS A 1 124 ? -21.840 12.973 24.396 1.00 98.12 124 LYS A O 1
ATOM 957 N N . GLU A 1 125 ? -20.879 11.547 25.847 1.00 98.31 125 GLU A N 1
ATOM 958 C CA . GLU A 1 125 ? -21.077 12.373 27.043 1.00 98.31 125 GLU A CA 1
ATOM 959 C C . GLU A 1 125 ? -20.397 13.741 26.898 1.00 98.31 125 GLU A C 1
ATOM 961 O O . GLU A 1 125 ? -21.019 14.773 27.132 1.00 98.31 125 GLU A O 1
ATOM 966 N N . VAL A 1 126 ? -19.150 13.763 26.418 1.00 98.06 126 VAL A N 1
ATOM 967 C CA . VAL A 1 126 ? -18.365 15.002 26.291 1.00 98.06 126 VAL A CA 1
ATOM 968 C C . VAL A 1 126 ? -18.703 15.790 25.021 1.00 98.06 126 VAL A C 1
ATOM 970 O O . VAL A 1 126 ? -18.753 17.018 25.042 1.00 98.06 126 VAL A O 1
ATOM 973 N N . LYS A 1 127 ? -18.898 15.109 23.883 1.00 97.38 127 LYS A N 1
ATOM 974 C CA . LYS A 1 127 ? -19.025 15.748 22.556 1.00 97.38 127 LYS A CA 1
ATOM 975 C C . LYS A 1 127 ? -20.447 15.744 21.987 1.00 97.38 127 LYS A C 1
ATOM 977 O O . LYS A 1 127 ? -20.649 16.188 20.858 1.00 97.38 127 LYS A O 1
ATOM 982 N N . GLY A 1 128 ? -21.423 15.193 22.708 1.00 97.56 128 GLY A N 1
ATOM 983 C CA . GLY A 1 128 ? -22.828 15.064 22.297 1.00 97.56 128 GLY A CA 1
ATOM 984 C C . GLY A 1 128 ? -23.111 13.957 21.271 1.00 97.56 128 GLY A C 1
ATOM 985 O O . GLY A 1 128 ? -24.255 13.525 21.120 1.00 97.56 128 GLY A O 1
ATOM 986 N N . SER A 1 129 ? -22.096 13.453 20.563 1.00 96.44 129 SER A N 1
ATOM 987 C CA . SER A 1 129 ? -22.234 12.344 19.614 1.00 96.44 129 SER A CA 1
ATOM 988 C C . SER A 1 129 ? -20.934 11.556 19.457 1.00 96.44 129 SER A C 1
ATOM 990 O O . SER A 1 129 ? -19.842 12.098 19.616 1.00 96.44 129 SER A O 1
ATOM 992 N N . ALA A 1 130 ? -21.062 10.277 19.103 1.00 96.06 130 ALA A N 1
ATOM 993 C CA . ALA A 1 130 ? -19.946 9.408 18.756 1.00 96.06 130 ALA A CA 1
ATOM 994 C C . ALA A 1 130 ? -20.323 8.571 17.527 1.00 96.06 130 ALA A C 1
ATOM 996 O O . ALA A 1 130 ? -21.300 7.822 17.554 1.00 96.06 130 ALA A O 1
ATOM 997 N N . LYS A 1 131 ? -19.568 8.722 16.434 1.00 93.06 131 LYS A N 1
ATOM 998 C CA . LYS A 1 131 ? -19.717 7.932 15.204 1.00 93.06 131 LYS A CA 1
ATOM 999 C C . LYS A 1 131 ? -18.357 7.322 14.854 1.00 93.06 131 LYS A C 1
ATOM 1001 O O . LYS A 1 131 ? -17.499 8.057 14.363 1.00 93.06 131 LYS A O 1
ATOM 1006 N N . PRO A 1 132 ? -18.126 6.031 15.146 1.00 92.50 132 PRO A N 1
ATOM 1007 C CA . PRO A 1 132 ? -16.858 5.392 14.828 1.00 92.50 132 PRO A CA 1
ATOM 1008 C C . PRO A 1 132 ? -16.690 5.254 13.312 1.00 92.50 132 PRO A C 1
ATOM 1010 O O . PRO A 1 132 ? -17.660 5.064 12.577 1.00 92.50 132 PRO A O 1
ATOM 1013 N N . TYR A 1 133 ? -15.445 5.333 12.860 1.00 92.81 133 TYR A N 1
ATOM 1014 C CA . TYR A 1 133 ? -15.030 5.062 11.488 1.00 92.81 133 TYR A CA 1
ATOM 1015 C C . TYR A 1 133 ? -13.656 4.389 11.513 1.00 92.81 133 TYR A C 1
ATOM 1017 O O . TYR A 1 133 ? -12.946 4.457 12.518 1.00 92.81 133 TYR A O 1
ATOM 1025 N N . ALA A 1 134 ? -13.290 3.741 10.412 1.00 93.44 134 ALA A N 1
ATOM 1026 C CA . ALA A 1 134 ? -11.991 3.103 10.251 1.00 93.44 134 ALA A CA 1
ATOM 1027 C C . ALA A 1 134 ? -11.174 3.804 9.162 1.00 93.44 134 ALA A C 1
ATOM 1029 O O . ALA A 1 134 ? -11.713 4.348 8.196 1.00 93.44 134 ALA A O 1
ATOM 1030 N N . ILE A 1 135 ? -9.856 3.769 9.315 1.00 92.12 135 ILE A N 1
ATOM 1031 C CA . ILE A 1 135 ? -8.892 4.196 8.303 1.00 92.12 135 ILE A CA 1
ATOM 1032 C C . ILE A 1 135 ? -7.740 3.204 8.279 1.00 92.12 135 ILE A C 1
ATOM 1034 O O . ILE A 1 135 ? -7.506 2.471 9.239 1.00 92.12 135 ILE A O 1
ATOM 1038 N N . THR A 1 136 ? -7.012 3.184 7.174 1.00 91.12 136 THR A N 1
ATOM 1039 C CA . THR A 1 136 ? -5.819 2.358 7.039 1.00 91.12 136 THR A CA 1
ATOM 1040 C C . THR A 1 136 ? -4.630 3.051 7.705 1.00 91.12 136 THR A C 1
ATOM 1042 O O . THR A 1 136 ? -4.192 4.115 7.266 1.00 91.12 136 THR A O 1
ATOM 1045 N N . GLY A 1 137 ? -4.101 2.439 8.761 1.00 86.44 137 GLY A N 1
ATOM 1046 C CA . GLY A 1 137 ? -2.904 2.859 9.483 1.00 86.44 137 GLY A CA 1
ATOM 1047 C C . GLY A 1 137 ? -2.163 1.630 10.005 1.00 86.44 137 GLY A C 1
ATOM 1048 O O . GLY A 1 137 ? -2.767 0.571 10.156 1.00 86.44 137 GLY A O 1
ATOM 1049 N N . SER A 1 138 ? -0.864 1.762 10.265 1.00 88.19 138 SER A N 1
ATOM 1050 C CA . SER A 1 138 ? -0.039 0.653 10.762 1.00 88.19 138 SER A CA 1
ATOM 1051 C C . SER A 1 138 ? 0.136 0.805 12.270 1.00 88.19 138 SER A C 1
ATOM 1053 O O . SER A 1 138 ? 0.660 1.818 12.728 1.00 88.19 138 SER A O 1
ATOM 1055 N N . LEU A 1 139 ? -0.324 -0.183 13.039 1.00 91.31 139 LEU A N 1
ATOM 1056 C CA . LEU A 1 139 ? -0.245 -0.202 14.504 1.00 91.31 139 LEU A CA 1
ATOM 1057 C C . LEU A 1 139 ? 0.393 -1.525 14.972 1.00 91.31 139 LEU A C 1
ATOM 1059 O O . LEU A 1 139 ? -0.305 -2.374 15.528 1.00 91.31 139 LEU A O 1
ATOM 1063 N N . PRO A 1 140 ? 1.708 -1.728 14.754 1.00 90.19 140 PRO A N 1
ATOM 1064 C CA . PRO A 1 140 ? 2.360 -3.019 14.990 1.00 90.19 140 PRO A CA 1
ATOM 1065 C C . PRO A 1 140 ? 2.286 -3.479 16.451 1.00 90.19 140 PRO A C 1
ATOM 1067 O O . PRO A 1 140 ? 2.101 -4.662 16.721 1.00 90.19 140 PRO A O 1
ATOM 1070 N N . LEU A 1 141 ? 2.330 -2.544 17.406 1.00 90.94 141 LEU A N 1
ATOM 1071 C CA . LEU A 1 141 ? 2.173 -2.863 18.829 1.00 90.94 141 LEU A CA 1
ATOM 1072 C C . LEU A 1 141 ? 0.777 -3.413 19.148 1.00 90.94 141 LEU A C 1
ATOM 1074 O O . LEU A 1 141 ? 0.643 -4.344 19.933 1.00 90.94 141 LEU A O 1
ATOM 1078 N N . VAL A 1 142 ? -0.268 -2.884 18.504 1.00 90.06 142 VAL A N 1
ATOM 1079 C CA . VAL A 1 142 ? -1.638 -3.389 18.687 1.00 90.06 142 VAL A CA 1
ATOM 1080 C C . VAL A 1 142 ? -1.767 -4.794 18.106 1.00 90.06 142 VAL A C 1
ATOM 1082 O O . VAL A 1 142 ? -2.471 -5.625 18.676 1.00 90.06 142 VAL A O 1
ATOM 1085 N N . ARG A 1 143 ? -1.059 -5.093 17.006 1.00 89.06 143 ARG A N 1
ATOM 1086 C CA . ARG A 1 143 ? -1.018 -6.453 16.460 1.00 89.06 143 ARG A CA 1
ATOM 1087 C C . ARG A 1 143 ? -0.360 -7.423 17.434 1.00 89.06 143 ARG A C 1
ATOM 1089 O O . ARG A 1 143 ? -0.953 -8.449 17.739 1.00 89.06 143 ARG A O 1
ATOM 1096 N N . GLN A 1 144 ? 0.794 -7.054 17.983 1.00 88.50 144 GLN A N 1
ATOM 1097 C CA . GLN A 1 144 ? 1.481 -7.858 18.997 1.00 88.50 144 GLN A CA 1
ATOM 1098 C C . GLN A 1 144 ? 0.600 -8.115 20.227 1.00 88.50 144 GLN A C 1
ATOM 1100 O O . GLN A 1 144 ? 0.559 -9.235 20.715 1.00 88.50 144 GLN A O 1
ATOM 1105 N N . MET A 1 145 ? -0.149 -7.110 20.694 1.00 88.00 145 MET A N 1
ATOM 1106 C CA . MET A 1 145 ? -1.078 -7.271 21.821 1.00 88.00 145 MET A CA 1
ATOM 1107 C C . MET A 1 145 ? -2.247 -8.215 21.526 1.00 88.00 145 MET A C 1
ATOM 1109 O O . MET A 1 145 ? -2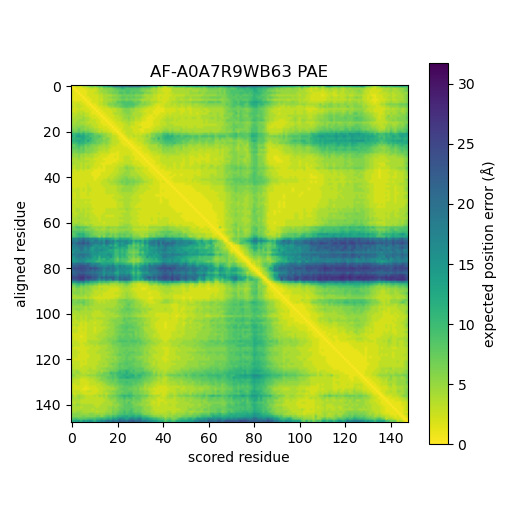.783 -8.813 22.449 1.00 88.00 145 MET A O 1
ATOM 1113 N N . LYS A 1 146 ? -2.689 -8.307 20.268 1.00 82.00 146 LYS A N 1
ATOM 1114 C CA . LYS A 1 146 ? -3.772 -9.211 19.863 1.00 82.00 146 LYS A CA 1
ATOM 1115 C C . LYS A 1 146 ? -3.310 -10.670 19.822 1.00 82.00 146 LYS A C 1
ATOM 1117 O O . LYS A 1 146 ? -4.118 -11.560 20.066 1.00 82.00 146 LYS A O 1
ATOM 1122 N N . ASP A 1 147 ? -2.052 -10.886 19.452 1.00 78.75 147 ASP A N 1
ATOM 1123 C CA . ASP A 1 147 ? -1.467 -12.216 19.276 1.00 78.75 147 ASP A CA 1
ATOM 1124 C C . ASP A 1 147 ? -0.865 -12.778 20.589 1.00 78.75 147 ASP A C 1
ATOM 1126 O O . ASP A 1 147 ? -0.446 -13.936 20.612 1.00 78.75 147 ASP A O 1
ATOM 1130 N N . ALA A 1 148 ? -0.826 -11.972 21.660 1.00 67.94 148 ALA A N 1
ATOM 1131 C CA . ALA A 1 148 ? -0.401 -12.339 23.017 1.00 67.94 148 ALA A CA 1
ATOM 1132 C C . ALA A 1 148 ? -1.550 -12.929 23.851 1.00 67.94 148 ALA A C 1
ATOM 1134 O O . ALA A 1 148 ? -1.271 -13.869 24.629 1.00 67.94 148 ALA A O 1
#

Mean predicted aligned error: 6.35 Å

Solvent-accessible surface area (backbone atoms only — not comparable to full-atom values): 9678 Å² total; per-residue (Å²): 115,56,75,83,57,39,43,79,55,78,60,47,76,44,78,77,45,78,49,60,52,89,72,59,96,89,54,82,59,91,46,72,49,75,42,64,51,76,38,54,46,52,88,57,61,67,67,61,50,50,53,49,52,54,47,51,49,48,55,42,60,77,45,53,81,76,49,90,84,68,61,102,79,68,85,78,81,94,78,66,96,83,59,84,73,71,80,81,78,83,84,87,82,80,92,65,55,73,72,60,49,62,44,41,52,41,77,80,74,68,90,82,36,69,67,57,51,53,52,39,51,56,39,21,72,78,66,76,56,63,82,87,66,34,74,67,69,76,54,43,68,61,44,53,63,71,78,106

Organism: NCBI:txid2749911

pLDDT: mean 89.09, std 9.35, range [59.5, 98.31]

Radius of gyration: 22.57 Å; Cα contacts (8 Å, |Δi|>4): 131; chains: 1; bounding box: 44×34×63 Å

Foldseek 3Di:
DQVVQAEPDAWDWDFDDKDFADDDPPDDTLDMDTDTDTFHALPDDVVVVVVVVVVVLVVCQVPVVPPPPDDPPPDDDDDDPPPPNPDDHDDDDDPDDPVRVVLQRHDDDDPPDPVVVVVQVVCCVVPVGGDDHDYGDGDSVVSVVVVD

InterPro domains:
  IPR011650 Peptidase M20, dimerisation domain [PF07687] (8-62)
  IPR036264 Bacterial exopeptidase dimerisation domain [SSF55031] (7-62)
  IPR050072 Peptidase M20A family, bacterial cell wall biosynthesis [PTHR43808] (2-146)

Sequence (148 aa):
MEKKYGFATPSTMKPTQVECARGALNQIPPWTTISGDVRLSPFYDPVEVMKAVDGYLKEINDDIESVPTRGPCSKYTLEGDDVDIKRGKVEFTWTDDVSSVRLMEGIACDLNSPGLKALMDATKEVKGSAKPYAITGSLPLVRQMKDA